Protein AF-A0A9W6R4F5-F1 (afdb_monomer_lite)

Organism: NCBI:txid342230

Structure (mmCIF, N/CA/C/O backbone):
data_AF-A0A9W6R4F5-F1
#
_entry.id   AF-A0A9W6R4F5-F1
#
loop_
_atom_site.group_PDB
_atom_site.id
_atom_site.type_symbol
_atom_site.label_atom_id
_atom_site.label_alt_id
_atom_site.label_comp_id
_atom_site.label_asym_id
_atom_site.label_entity_id
_atom_site.label_seq_id
_atom_site.pdbx_PDB_ins_code
_atom_site.Cartn_x
_atom_site.Cartn_y
_atom_site.Cartn_z
_atom_site.occupancy
_atom_site.B_iso_or_equiv
_atom_site.auth_seq_id
_atom_site.auth_comp_id
_atom_site.auth_asym_id
_atom_site.auth_atom_id
_atom_site.pdbx_PDB_model_num
ATOM 1 N N . MET A 1 1 ? -32.166 -1.781 16.958 1.00 41.22 1 MET A N 1
ATOM 2 C CA . MET A 1 1 ? -30.778 -2.129 16.590 1.00 41.22 1 MET A CA 1
ATOM 3 C C . MET A 1 1 ? -29.897 -0.962 16.990 1.00 41.22 1 MET A C 1
ATOM 5 O O . MET A 1 1 ? -29.863 0.036 16.289 1.00 41.22 1 MET A O 1
ATOM 9 N N . SER A 1 2 ? -29.310 -1.033 18.185 1.00 40.25 2 SER A N 1
ATOM 10 C CA . SER A 1 2 ? -28.371 -0.018 18.662 1.00 40.25 2 SER A CA 1
ATOM 11 C C . SER A 1 2 ? -27.072 -0.227 17.896 1.00 40.25 2 SER A C 1
ATOM 13 O O . SER A 1 2 ? -26.445 -1.275 18.056 1.00 40.25 2 SER A O 1
ATOM 15 N N . ALA A 1 3 ? -26.724 0.701 17.003 1.00 48.97 3 ALA A N 1
ATOM 16 C CA . ALA A 1 3 ? -25.393 0.746 16.426 1.00 48.97 3 ALA A CA 1
ATOM 17 C C . ALA A 1 3 ? -24.437 0.892 17.609 1.00 48.97 3 ALA A C 1
ATOM 19 O O . ALA A 1 3 ? -24.408 1.936 18.262 1.00 48.97 3 ALA A O 1
ATOM 20 N N . ARG A 1 4 ? -23.718 -0.184 17.947 1.00 49.72 4 ARG A N 1
ATOM 21 C CA . ARG A 1 4 ? -22.517 -0.057 18.763 1.00 49.72 4 ARG A CA 1
ATOM 22 C C . ARG A 1 4 ? -21.705 1.024 18.066 1.00 49.72 4 ARG A C 1
ATOM 24 O O . ARG A 1 4 ? -21.297 0.846 16.923 1.00 49.72 4 ARG A O 1
ATOM 31 N N . ASN A 1 5 ? -21.541 2.162 18.731 1.00 49.12 5 ASN A N 1
ATOM 32 C CA . ASN A 1 5 ? -20.385 2.995 18.490 1.00 49.12 5 ASN A CA 1
ATOM 33 C C . ASN A 1 5 ? -19.212 2.077 18.815 1.00 49.12 5 ASN A C 1
ATOM 35 O O . ASN A 1 5 ? -18.861 1.943 19.986 1.00 49.12 5 ASN A O 1
ATOM 39 N N . ASP A 1 6 ? -18.706 1.366 17.803 1.00 54.19 6 ASP A N 1
ATOM 40 C CA . ASP A 1 6 ? -17.375 0.783 17.824 1.00 54.19 6 ASP A CA 1
ATOM 41 C C . ASP A 1 6 ? -16.487 1.934 18.266 1.00 54.19 6 ASP A C 1
ATOM 43 O O . ASP A 1 6 ? -16.282 2.895 17.521 1.00 54.19 6 ASP A O 1
ATOM 47 N N . THR A 1 7 ? -16.112 1.931 19.541 1.00 54.38 7 THR A N 1
ATOM 48 C CA . THR A 1 7 ? -15.352 3.011 20.148 1.00 54.38 7 THR A CA 1
ATOM 49 C C . THR A 1 7 ? -14.141 3.225 19.272 1.00 54.38 7 THR A C 1
ATOM 51 O O . THR A 1 7 ? -13.321 2.320 19.120 1.00 54.38 7 THR A O 1
ATOM 54 N N . ALA A 1 8 ? -14.099 4.389 18.622 1.00 61.38 8 ALA A N 1
ATOM 55 C CA . ALA A 1 8 ? -13.098 4.722 17.636 1.00 61.38 8 ALA A CA 1
ATOM 56 C C . ALA A 1 8 ? -11.722 4.525 18.263 1.00 61.38 8 ALA A C 1
ATOM 58 O O . ALA A 1 8 ? -11.296 5.345 19.072 1.00 61.38 8 ALA A O 1
ATOM 59 N N . SER A 1 9 ? -11.053 3.416 17.936 1.00 81.19 9 SER A N 1
ATOM 60 C CA . SER A 1 9 ? -9.689 3.179 18.386 1.00 81.19 9 SER A CA 1
ATOM 61 C C . SER A 1 9 ? -8.843 4.295 17.777 1.00 81.19 9 SER A C 1
ATOM 63 O O . SER A 1 9 ? -8.655 4.308 16.556 1.00 81.19 9 SER A O 1
ATOM 65 N N . PRO A 1 10 ? -8.335 5.253 18.580 1.00 87.50 10 PRO A N 1
ATOM 66 C CA . PRO A 1 10 ? -7.604 6.397 18.039 1.00 87.50 10 PRO A CA 1
ATOM 67 C C . PRO A 1 10 ? -6.335 5.930 17.327 1.00 87.50 10 PRO A C 1
ATOM 69 O O . PRO A 1 10 ? -5.865 6.563 16.386 1.00 87.50 10 PRO A O 1
ATOM 72 N N . LEU A 1 11 ? -5.792 4.796 17.779 1.00 91.31 11 LEU A N 1
ATOM 73 C CA . LEU A 1 11 ? -4.684 4.113 17.141 1.00 91.31 11 LEU A CA 1
ATOM 74 C C . LEU A 1 11 ? -5.080 3.578 15.762 1.00 91.31 11 LEU A C 1
ATOM 76 O O . LEU A 1 11 ? -4.372 3.856 14.803 1.00 91.31 11 LEU A O 1
ATOM 80 N N . LEU A 1 12 ? -6.201 2.857 15.646 1.00 93.00 12 LEU A N 1
ATOM 81 C CA . LEU A 1 12 ? -6.644 2.306 14.363 1.00 93.00 12 LEU A CA 1
ATOM 82 C C . LEU A 1 12 ? -6.927 3.414 13.344 1.00 93.00 12 LEU A C 1
ATOM 84 O O . LEU A 1 12 ? -6.461 3.324 12.215 1.00 93.00 12 LEU A O 1
ATOM 88 N N . ALA A 1 13 ? -7.591 4.497 13.758 1.00 93.12 13 ALA A N 1
ATOM 89 C CA . ALA A 1 13 ? -7.832 5.649 12.890 1.00 93.12 13 ALA A CA 1
ATOM 90 C C . ALA A 1 13 ? -6.523 6.270 12.366 1.00 93.12 13 ALA A C 1
ATOM 92 O O . ALA A 1 13 ? -6.408 6.571 11.180 1.00 93.12 13 ALA A O 1
ATOM 93 N N . ARG A 1 14 ? -5.507 6.421 13.229 1.00 95.69 14 ARG A N 1
ATOM 94 C CA . ARG A 1 14 ? -4.186 6.940 12.829 1.00 95.69 14 ARG A CA 1
ATOM 95 C C . ARG A 1 14 ? -3.441 5.995 11.893 1.00 95.69 14 ARG A C 1
ATOM 97 O O . ARG A 1 14 ? -2.796 6.475 10.969 1.00 95.69 14 ARG A O 1
ATOM 104 N N . VAL A 1 15 ? -3.518 4.685 12.134 1.00 96.75 15 VAL A N 1
ATOM 105 C CA . VAL A 1 15 ? -2.893 3.680 11.263 1.00 96.75 15 VAL A CA 1
ATOM 106 C C . VAL A 1 15 ? -3.530 3.723 9.875 1.00 96.75 15 VAL A C 1
ATOM 108 O O . VAL A 1 15 ? -2.800 3.877 8.906 1.00 96.75 15 VAL A O 1
ATOM 111 N N . LEU A 1 16 ? -4.864 3.703 9.786 1.00 96.44 16 LEU A N 1
ATOM 112 C CA . LEU A 1 16 ? -5.585 3.786 8.509 1.00 96.44 16 LEU A CA 1
ATOM 113 C C . LEU A 1 16 ? -5.296 5.097 7.764 1.00 96.44 16 LEU A C 1
ATOM 115 O O . LEU A 1 16 ? -5.111 5.093 6.553 1.00 96.44 16 LEU A O 1
ATOM 119 N N . ALA A 1 17 ? -5.217 6.228 8.473 1.00 97.19 17 ALA A N 1
ATOM 120 C CA . ALA A 1 17 ? -4.864 7.508 7.859 1.00 97.19 17 ALA A CA 1
ATOM 121 C C . ALA A 1 17 ? -3.417 7.534 7.338 1.00 97.19 17 ALA A C 1
ATOM 123 O O . ALA A 1 17 ? -3.152 8.108 6.284 1.00 97.19 17 ALA A O 1
ATOM 124 N N . ALA A 1 18 ? -2.478 6.930 8.068 1.00 97.94 18 ALA A N 1
ATOM 125 C CA . ALA A 1 18 ? -1.092 6.824 7.629 1.00 97.94 18 ALA A CA 1
ATOM 126 C C . ALA A 1 18 ? -0.950 5.885 6.421 1.00 97.94 18 ALA A C 1
ATOM 128 O O . ALA A 1 18 ? -0.209 6.212 5.494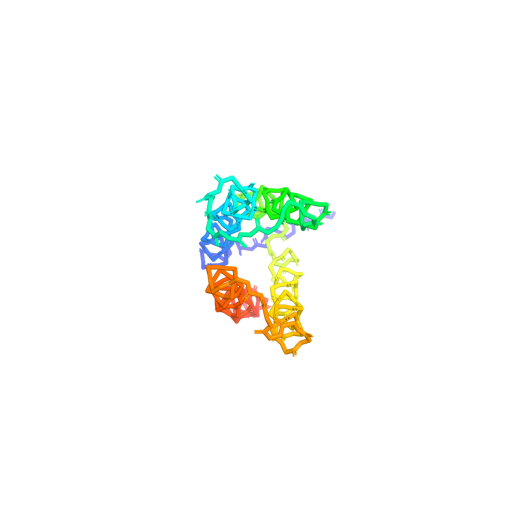 1.00 97.94 18 ALA A O 1
ATOM 129 N N . ASP A 1 19 ? -1.694 4.778 6.401 1.00 98.06 19 ASP A N 1
ATOM 130 C CA . ASP A 1 19 ? -1.708 3.850 5.268 1.00 98.06 19 ASP A CA 1
ATOM 131 C C . ASP A 1 19 ? -2.336 4.498 4.027 1.00 98.06 19 ASP A C 1
ATOM 133 O O . ASP A 1 19 ? -1.778 4.440 2.939 1.00 98.06 19 ASP A O 1
ATOM 137 N N . ALA A 1 20 ? -3.400 5.290 4.203 1.00 98.19 20 ALA A N 1
ATOM 138 C CA . ALA A 1 20 ? -3.972 6.085 3.118 1.00 98.19 20 ALA A CA 1
ATOM 139 C C . ALA A 1 20 ? -2.935 7.001 2.441 1.00 98.19 20 ALA A C 1
ATOM 141 O O . ALA A 1 20 ? -2.914 7.135 1.218 1.00 98.19 20 ALA A O 1
ATOM 142 N N . VAL A 1 21 ? -2.059 7.640 3.223 1.00 98.38 21 VAL A N 1
ATOM 143 C CA . VAL A 1 21 ? -0.977 8.473 2.673 1.00 98.38 21 VAL A CA 1
ATOM 144 C C . VAL A 1 21 ? 0.045 7.614 1.935 1.00 98.38 21 VAL A C 1
ATOM 146 O O . VAL A 1 21 ? 0.500 7.997 0.856 1.00 98.38 21 VAL A O 1
ATOM 149 N N . TRP A 1 22 ? 0.401 6.462 2.497 1.00 98.12 22 TRP A N 1
ATOM 150 C CA . TRP A 1 22 ? 1.329 5.529 1.874 1.00 98.12 22 TRP A CA 1
ATOM 151 C C . TRP A 1 22 ? 0.816 5.019 0.524 1.00 98.12 22 TRP A C 1
ATOM 153 O O . TRP A 1 22 ? 1.527 5.137 -0.475 1.00 98.12 22 TRP A O 1
ATOM 163 N N . ASP A 1 23 ? -0.432 4.559 0.463 1.00 97.94 23 ASP A N 1
ATOM 164 C CA . ASP A 1 23 ? -1.075 4.110 -0.772 1.00 97.94 23 ASP A CA 1
ATOM 165 C C . ASP A 1 23 ? -1.240 5.239 -1.787 1.00 97.94 23 ASP A C 1
ATOM 167 O O . ASP A 1 23 ? -1.076 5.024 -2.989 1.00 97.94 23 ASP A O 1
ATOM 171 N N . ALA A 1 24 ? -1.505 6.466 -1.332 1.00 98.31 24 ALA A N 1
ATOM 172 C CA . ALA A 1 24 ? -1.561 7.615 -2.224 1.00 98.31 24 ALA A CA 1
ATOM 173 C C . ALA A 1 24 ? -0.195 7.878 -2.879 1.00 98.31 24 ALA A C 1
ATOM 175 O O . ALA A 1 24 ? -0.106 8.044 -4.099 1.00 98.31 24 ALA A O 1
ATOM 176 N N . LEU A 1 25 ? 0.880 7.873 -2.085 1.00 97.94 25 LEU A N 1
ATOM 177 C CA . LEU A 1 25 ? 2.246 8.052 -2.581 1.00 97.94 25 LEU A CA 1
ATOM 178 C C . LEU A 1 25 ? 2.664 6.904 -3.503 1.00 97.94 25 LEU A C 1
ATOM 180 O O . LEU A 1 25 ? 3.215 7.152 -4.577 1.00 97.94 25 LEU A O 1
ATOM 184 N N . GLY A 1 26 ? 2.367 5.664 -3.116 1.00 96.00 26 GLY A N 1
ATOM 185 C CA . GLY A 1 26 ? 2.640 4.477 -3.917 1.00 96.00 26 GLY A CA 1
ATOM 186 C C . GLY A 1 26 ? 1.877 4.480 -5.238 1.00 96.00 26 GLY A C 1
ATOM 187 O O . GLY A 1 26 ? 2.460 4.218 -6.291 1.00 96.00 26 GLY A O 1
ATOM 188 N N . GLY A 1 27 ? 0.602 4.868 -5.205 1.00 96.19 27 GLY A N 1
ATOM 189 C CA . GLY A 1 27 ? -0.246 5.010 -6.381 1.00 96.19 27 GLY A CA 1
ATOM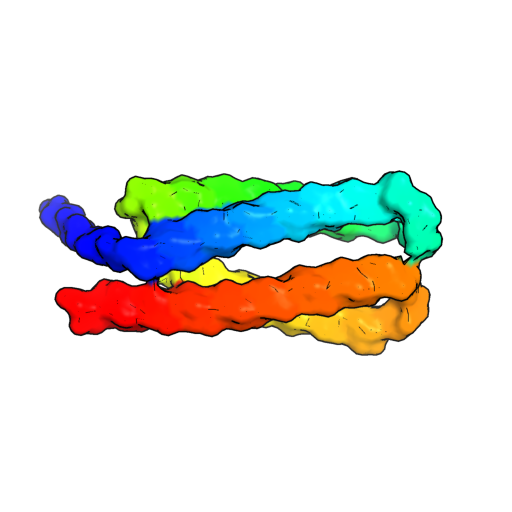 190 C C . GLY A 1 27 ? 0.282 6.054 -7.360 1.00 96.19 27 GLY A C 1
ATOM 191 O O . GLY A 1 27 ? 0.440 5.760 -8.547 1.00 96.19 27 GLY A O 1
ATOM 192 N N . VAL A 1 28 ? 0.639 7.245 -6.867 1.00 96.25 28 VAL A N 1
ATOM 193 C CA . VAL A 1 28 ? 1.276 8.289 -7.689 1.00 96.25 28 VAL A CA 1
ATOM 194 C C . VAL A 1 28 ? 2.599 7.794 -8.267 1.00 96.25 28 VAL A C 1
ATOM 196 O O . VAL A 1 28 ? 2.837 7.971 -9.461 1.00 96.25 28 VAL A O 1
ATOM 199 N N . ALA A 1 29 ? 3.442 7.149 -7.458 1.00 93.62 29 ALA A N 1
ATOM 200 C CA . ALA A 1 29 ? 4.724 6.626 -7.913 1.00 93.62 29 ALA A CA 1
ATOM 201 C C . ALA A 1 29 ? 4.547 5.587 -9.028 1.00 93.62 29 ALA A C 1
ATOM 203 O O . ALA A 1 29 ? 5.225 5.684 -10.045 1.00 93.62 29 ALA A O 1
ATOM 204 N N . LEU A 1 30 ? 3.605 4.649 -8.892 1.00 92.75 30 LEU A N 1
ATOM 205 C CA . LEU A 1 30 ? 3.304 3.638 -9.911 1.00 92.75 30 LEU A CA 1
ATOM 206 C C . LEU A 1 30 ? 2.780 4.253 -11.213 1.00 92.75 30 LEU A C 1
ATOM 208 O O . LEU A 1 30 ? 3.231 3.869 -12.291 1.00 92.75 30 LEU A O 1
ATOM 212 N N . VAL A 1 31 ? 1.876 5.233 -11.128 1.00 92.19 31 VAL A N 1
ATOM 213 C CA . VAL A 1 31 ? 1.358 5.942 -12.311 1.00 92.19 31 VAL A CA 1
ATOM 214 C C . VAL A 1 31 ? 2.460 6.756 -12.992 1.00 92.19 31 VAL A C 1
ATOM 216 O O . VAL A 1 31 ? 2.531 6.784 -14.219 1.00 92.19 31 VAL A O 1
ATOM 219 N N . ALA A 1 32 ? 3.336 7.399 -12.218 1.00 89.12 32 ALA A N 1
ATOM 220 C CA . ALA A 1 32 ? 4.421 8.229 -12.733 1.00 89.12 32 ALA A CA 1
ATOM 221 C C . ALA A 1 32 ? 5.626 7.414 -13.234 1.00 89.12 32 ALA A C 1
ATOM 223 O O . ALA A 1 32 ? 6.363 7.891 -14.100 1.00 89.12 32 ALA A O 1
ATOM 224 N N . MET A 1 33 ? 5.830 6.194 -12.724 1.00 86.19 33 MET A N 1
ATOM 225 C CA . MET A 1 33 ? 7.018 5.367 -12.971 1.00 86.19 33 MET A CA 1
ATOM 226 C C . MET A 1 33 ? 7.378 5.227 -14.456 1.00 86.19 33 MET A C 1
ATOM 228 O O . MET A 1 33 ? 8.551 5.378 -14.809 1.00 86.19 33 MET A O 1
ATOM 232 N N . PRO A 1 34 ? 6.417 4.997 -15.365 1.00 78.38 34 PRO A N 1
ATOM 233 C CA . PRO A 1 34 ? 6.741 4.881 -16.778 1.00 78.38 34 PRO A CA 1
ATOM 234 C C . PRO A 1 34 ? 7.178 6.187 -17.452 1.00 78.38 34 PRO A C 1
ATOM 236 O O . PRO A 1 34 ? 7.815 6.152 -18.501 1.00 78.38 34 PRO A O 1
ATOM 239 N N . PHE A 1 35 ? 6.818 7.336 -16.879 1.00 80.75 35 PHE A N 1
ATOM 240 C CA . PHE A 1 35 ? 7.181 8.660 -17.387 1.00 80.75 35 PHE A CA 1
ATOM 241 C C . PHE A 1 35 ? 8.527 9.142 -16.834 1.00 80.75 35 PHE A C 1
ATOM 243 O O . PHE A 1 35 ? 9.088 10.109 -17.339 1.00 80.75 35 PHE A O 1
ATOM 250 N N . ALA A 1 36 ? 9.072 8.461 -15.822 1.00 75.62 36 ALA A N 1
ATOM 251 C CA . ALA A 1 36 ? 10.289 8.870 -15.127 1.00 75.62 36 ALA A CA 1
ATOM 252 C C . ALA A 1 36 ? 11.582 8.685 -15.948 1.00 75.62 36 ALA A C 1
ATOM 254 O O . ALA A 1 36 ? 12.664 8.992 -15.456 1.00 75.62 36 ALA A O 1
ATOM 255 N N . GLY A 1 37 ? 11.510 8.139 -17.171 1.00 68.38 37 GLY A N 1
ATOM 256 C CA . GLY A 1 37 ? 12.686 7.918 -18.027 1.00 68.38 37 GLY A CA 1
ATOM 257 C C . GLY A 1 37 ? 13.707 6.919 -17.459 1.00 68.38 37 GLY A C 1
ATOM 258 O O . GLY A 1 37 ? 14.815 6.807 -17.972 1.00 68.38 37 GLY A O 1
ATOM 259 N N . ALA A 1 38 ? 13.345 6.166 -16.418 1.00 69.50 38 ALA A N 1
ATOM 260 C CA . ALA A 1 38 ? 14.246 5.320 -15.634 1.00 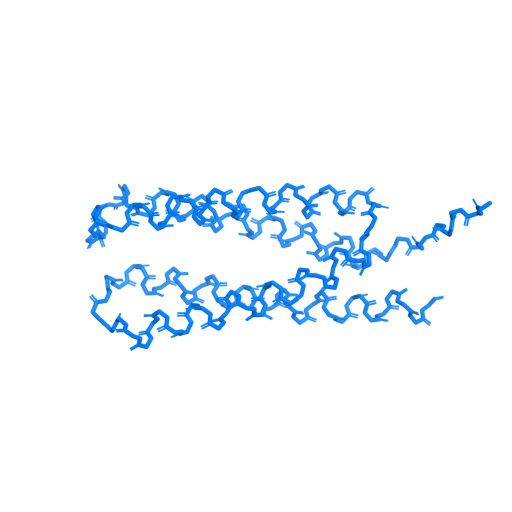69.50 38 ALA A CA 1
ATOM 261 C C . ALA A 1 38 ? 14.488 3.922 -16.247 1.00 69.50 38 ALA A C 1
ATOM 263 O O . ALA A 1 38 ? 14.619 2.932 -15.526 1.00 69.50 38 ALA A O 1
ATOM 264 N N . GLY A 1 39 ? 14.481 3.813 -17.579 1.00 72.81 39 GLY A N 1
ATOM 265 C CA . GLY A 1 39 ? 14.637 2.533 -18.283 1.00 72.81 39 GLY A CA 1
ATOM 266 C C . GLY A 1 39 ? 13.448 1.571 -18.133 1.00 72.81 39 GLY A C 1
ATOM 267 O O . GLY A 1 39 ? 13.572 0.387 -18.437 1.00 72.81 39 GLY A O 1
ATOM 268 N N . VAL A 1 40 ? 12.294 2.057 -17.664 1.00 77.12 40 VAL A N 1
ATOM 269 C CA . VAL A 1 40 ? 11.062 1.263 -17.557 1.00 77.12 40 VAL A CA 1
ATOM 270 C C . VAL A 1 40 ? 10.368 1.214 -18.914 1.00 77.12 40 VAL A C 1
ATOM 272 O O . VAL A 1 40 ? 10.042 2.246 -19.495 1.00 77.12 40 VAL A O 1
ATOM 275 N N . SER A 1 41 ? 10.133 0.003 -19.423 1.00 80.12 41 SER A N 1
ATOM 276 C CA . SER A 1 41 ? 9.432 -0.191 -20.694 1.00 80.12 41 SER A CA 1
ATOM 277 C C . SER A 1 41 ? 7.963 0.224 -20.593 1.00 80.12 41 SER A C 1
ATOM 279 O O . SER A 1 41 ? 7.253 -0.175 -19.666 1.00 80.12 41 SER A O 1
ATOM 281 N N . VAL A 1 42 ? 7.484 0.945 -21.610 1.00 80.31 42 VAL A N 1
ATOM 282 C CA . VAL A 1 42 ? 6.065 1.304 -21.778 1.00 80.31 42 VAL A CA 1
ATOM 283 C C . VAL A 1 42 ? 5.149 0.082 -21.873 1.00 80.31 42 VAL A C 1
ATOM 285 O O . VAL A 1 42 ? 3.963 0.192 -21.586 1.00 80.31 42 VAL A O 1
ATOM 288 N N . ALA A 1 43 ? 5.684 -1.103 -22.189 1.00 83.06 43 ALA A N 1
ATOM 289 C CA . ALA A 1 43 ? 4.922 -2.353 -22.198 1.00 83.06 43 ALA A CA 1
ATOM 290 C C . ALA A 1 43 ? 4.306 -2.701 -20.828 1.00 83.06 43 ALA A C 1
ATOM 292 O O . ALA A 1 43 ? 3.341 -3.456 -20.768 1.00 83.06 43 ALA A O 1
ATOM 293 N N . TRP A 1 44 ? 4.828 -2.133 -19.736 1.00 81.06 44 TRP A N 1
ATOM 294 C CA . TRP A 1 44 ? 4.302 -2.340 -18.387 1.00 81.06 44 TRP A CA 1
ATOM 295 C C . TRP A 1 44 ? 3.226 -1.323 -17.964 1.00 81.06 44 TRP A C 1
ATOM 297 O O . TRP A 1 44 ? 2.661 -1.458 -16.878 1.00 81.06 44 TRP A O 1
ATOM 307 N N . TRP A 1 45 ? 2.884 -0.333 -18.804 1.00 84.94 45 TRP A N 1
ATOM 308 C CA . TRP A 1 45 ? 1.778 0.611 -18.547 1.00 84.94 45 TRP A CA 1
ATOM 309 C C . TRP A 1 45 ? 0.459 -0.058 -18.168 1.00 84.94 45 TRP A C 1
ATOM 311 O O . TRP A 1 45 ? -0.139 0.364 -17.175 1.00 84.94 45 TRP A O 1
ATOM 321 N N . PRO A 1 46 ? 0.001 -1.091 -18.906 1.00 88.00 46 PRO A N 1
ATOM 322 C CA . PRO A 1 46 ? -1.265 -1.752 -18.608 1.00 88.00 46 PRO A CA 1
ATOM 323 C C . PRO A 1 46 ? -1.282 -2.445 -17.242 1.00 88.00 46 PRO A C 1
ATOM 325 O O . PRO A 1 46 ? -2.345 -2.848 -16.789 1.00 88.00 46 PRO A O 1
ATOM 328 N N . VAL A 1 47 ? -0.125 -2.582 -16.587 1.00 86.50 47 VAL A N 1
ATOM 329 C CA . VAL A 1 47 ? -0.006 -3.106 -15.226 1.00 86.50 47 VAL A CA 1
ATOM 330 C C . VAL A 1 47 ? 0.117 -1.961 -14.221 1.00 86.50 47 VAL A C 1
ATOM 332 O O . VAL A 1 47 ? -0.684 -1.874 -13.295 1.00 86.50 47 VAL A O 1
ATOM 335 N N . PHE A 1 48 ? 1.078 -1.049 -14.396 1.00 87.38 48 PHE A N 1
ATOM 336 C CA . PHE A 1 48 ? 1.357 -0.029 -13.377 1.00 87.38 48 PHE A CA 1
ATOM 337 C C . PHE A 1 48 ? 0.263 1.020 -13.236 1.00 87.38 48 PHE A C 1
ATOM 339 O O . PHE A 1 48 ? -0.035 1.423 -12.115 1.00 87.38 48 PHE A O 1
ATOM 346 N N . VAL A 1 49 ? -0.361 1.442 -14.339 1.00 90.31 49 VAL A N 1
ATOM 347 C CA . VAL A 1 49 ? -1.393 2.483 -14.276 1.00 90.31 49 VAL A CA 1
ATOM 348 C C . VAL A 1 49 ? -2.644 1.975 -13.547 1.00 90.31 49 VAL A C 1
ATOM 350 O O . VAL A 1 49 ? -3.073 2.649 -12.611 1.00 90.31 49 VAL A O 1
ATOM 353 N N . PRO A 1 50 ? -3.210 0.790 -13.866 1.00 93.44 50 PRO A N 1
ATOM 354 C CA . PRO A 1 50 ? -4.353 0.270 -13.117 1.00 93.44 50 PRO A CA 1
ATOM 355 C C . PRO A 1 50 ? -4.037 -0.042 -11.655 1.00 93.44 50 PRO A C 1
ATOM 357 O O . PRO A 1 50 ? -4.856 0.266 -10.793 1.00 93.44 50 PRO A O 1
ATOM 360 N N . VAL A 1 51 ? -2.860 -0.606 -11.354 1.00 93.69 51 VAL A N 1
ATOM 361 C CA . VAL A 1 51 ? -2.465 -0.886 -9.962 1.00 93.69 51 VAL A CA 1
ATOM 362 C C . VAL A 1 51 ? -2.290 0.417 -9.185 1.00 93.69 51 VAL A C 1
ATOM 364 O O . VAL A 1 51 ? -2.817 0.545 -8.085 1.00 93.69 51 VAL A O 1
ATOM 367 N N . GLY A 1 52 ? -1.633 1.419 -9.771 1.00 95.00 52 GLY A N 1
ATOM 368 C CA . GLY A 1 52 ? -1.484 2.725 -9.140 1.00 95.00 52 GLY A CA 1
ATOM 369 C C . GLY A 1 52 ? -2.828 3.421 -8.910 1.00 95.00 52 GLY A C 1
ATOM 370 O O . GLY A 1 52 ? -3.071 3.944 -7.826 1.00 95.00 52 GLY A O 1
ATOM 371 N N . ALA A 1 53 ? -3.749 3.356 -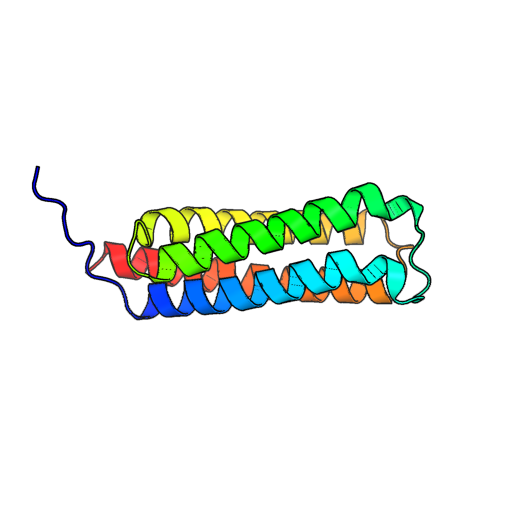9.876 1.00 96.12 53 ALA A N 1
ATOM 372 C CA . ALA A 1 53 ? -5.111 3.859 -9.706 1.00 96.12 53 ALA A CA 1
ATOM 373 C C . ALA A 1 53 ? -5.877 3.106 -8.604 1.00 96.12 53 ALA A C 1
ATOM 375 O O . ALA A 1 53 ? -6.597 3.731 -7.826 1.00 96.12 53 ALA A O 1
ATOM 376 N N . ALA A 1 54 ? -5.696 1.787 -8.499 1.00 96.38 54 ALA A N 1
ATOM 377 C CA . ALA A 1 54 ? -6.280 0.991 -7.426 1.00 96.38 54 ALA A CA 1
ATOM 378 C C . ALA A 1 54 ? -5.746 1.421 -6.051 1.00 96.38 54 ALA A C 1
ATOM 380 O O . ALA A 1 54 ? -6.554 1.605 -5.145 1.00 96.38 54 ALA A O 1
ATOM 381 N N . CYS A 1 55 ? -4.440 1.681 -5.912 1.00 96.88 55 CYS A N 1
ATOM 382 C CA . CYS A 1 55 ? -3.862 2.249 -4.687 1.00 96.88 55 CYS A CA 1
ATOM 383 C C . CYS A 1 55 ? -4.485 3.612 -4.341 1.00 96.88 55 CYS A C 1
ATOM 385 O O . CYS A 1 55 ? -4.849 3.843 -3.195 1.00 96.88 55 CYS A O 1
ATOM 387 N N . LEU A 1 56 ? -4.701 4.499 -5.321 1.00 97.69 56 LEU A N 1
ATOM 388 C CA . LEU A 1 56 ? -5.350 5.799 -5.078 1.00 97.69 56 LEU A CA 1
ATOM 389 C C . LEU A 1 56 ? -6.804 5.658 -4.601 1.00 97.69 56 LEU A C 1
ATOM 391 O O . LEU A 1 56 ? -7.235 6.368 -3.691 1.00 97.69 56 LEU A O 1
ATOM 395 N N . VAL A 1 57 ? -7.569 4.743 -5.203 1.00 97.81 57 VAL A N 1
ATOM 396 C CA . VAL A 1 57 ? -8.938 4.441 -4.755 1.00 97.81 57 VAL A CA 1
ATOM 397 C C . VAL A 1 57 ? -8.912 3.863 -3.344 1.00 97.81 57 VAL A C 1
ATOM 399 O O . VAL A 1 57 ? -9.710 4.265 -2.496 1.00 97.81 57 VAL A O 1
ATOM 402 N N . PHE A 1 58 ? -7.976 2.954 -3.081 1.00 96.62 58 PHE A N 1
ATOM 403 C CA . PHE A 1 58 ? -7.822 2.310 -1.788 1.00 96.62 58 PHE A CA 1
ATOM 404 C C . PHE A 1 58 ? -7.455 3.313 -0.691 1.00 96.62 58 PHE A C 1
ATOM 406 O O . PHE A 1 58 ? -8.143 3.365 0.326 1.00 96.62 58 PHE A O 1
ATOM 413 N N . ALA A 1 59 ? -6.520 4.227 -0.955 1.00 97.56 59 ALA A N 1
ATOM 414 C CA . ALA A 1 59 ? -6.216 5.359 -0.084 1.00 97.56 59 ALA A CA 1
ATOM 415 C C . ALA A 1 59 ? -7.468 6.175 0.286 1.00 97.56 59 ALA A C 1
ATOM 417 O O . ALA A 1 59 ? -7.659 6.544 1.446 1.00 97.56 59 ALA A O 1
ATOM 418 N N . GLY A 1 60 ? -8.364 6.416 -0.677 1.00 96.94 60 GLY A N 1
ATOM 419 C CA . GLY A 1 60 ? -9.649 7.075 -0.426 1.00 96.94 60 GLY A CA 1
ATOM 420 C C . GLY A 1 60 ? -10.550 6.295 0.539 1.00 96.94 60 GLY A C 1
ATOM 421 O O . GLY A 1 60 ? -11.147 6.886 1.441 1.00 96.94 60 GLY A O 1
ATOM 422 N N . VAL A 1 61 ? -10.615 4.968 0.391 1.00 96.25 61 VAL A N 1
ATOM 423 C CA . VAL A 1 61 ? -11.361 4.081 1.302 1.00 96.25 61 VAL A CA 1
ATOM 424 C C . VAL A 1 61 ? -10.771 4.122 2.712 1.00 96.25 61 VAL A C 1
ATOM 426 O O . VAL A 1 61 ? -11.525 4.261 3.678 1.00 96.25 61 VAL A O 1
ATOM 429 N N . LEU A 1 62 ? -9.445 4.063 2.845 1.00 96.56 62 LEU A N 1
ATOM 430 C CA . LEU A 1 62 ? -8.753 4.110 4.137 1.00 96.56 62 LEU A CA 1
ATOM 431 C C . LEU A 1 62 ? -8.943 5.460 4.839 1.00 96.56 62 LEU A C 1
ATOM 433 O O . LEU A 1 62 ? -9.271 5.498 6.026 1.00 96.56 62 LEU A O 1
ATOM 437 N N . ALA A 1 63 ? -8.827 6.567 4.102 1.00 95.75 63 ALA A N 1
ATOM 438 C CA . ALA A 1 63 ? -9.073 7.909 4.627 1.00 95.75 63 ALA A CA 1
ATOM 439 C C . ALA A 1 63 ? -10.529 8.089 5.087 1.00 95.75 63 ALA A C 1
ATOM 441 O O . ALA A 1 63 ? -10.788 8.675 6.141 1.00 95.75 63 ALA A O 1
ATOM 442 N N . TRP A 1 64 ? -11.489 7.550 4.330 1.00 94.31 64 TRP A N 1
ATOM 443 C CA . TRP A 1 64 ? -12.898 7.552 4.723 1.00 94.31 64 TRP A CA 1
ATOM 444 C C . TRP A 1 64 ? -13.143 6.717 5.986 1.00 94.31 64 TRP A C 1
ATOM 446 O O . TRP A 1 64 ? -13.835 7.172 6.901 1.00 94.31 64 TRP A O 1
ATOM 456 N N . ALA A 1 65 ? -12.540 5.528 6.066 1.00 92.94 65 ALA A N 1
ATOM 457 C CA . ALA A 1 65 ? -12.634 4.648 7.226 1.00 92.94 65 ALA A CA 1
ATOM 458 C C . ALA A 1 65 ? -12.053 5.307 8.482 1.00 92.94 65 ALA A C 1
ATOM 460 O O . ALA A 1 65 ? -12.696 5.303 9.532 1.00 92.94 65 ALA A O 1
ATOM 461 N N . ALA A 1 66 ? -10.890 5.955 8.359 1.00 91.69 66 ALA A N 1
ATOM 462 C CA . ALA A 1 66 ? -10.243 6.704 9.435 1.00 91.69 66 ALA A CA 1
ATOM 463 C C . ALA A 1 66 ? -11.135 7.817 10.023 1.00 91.69 66 ALA A C 1
ATOM 465 O O . ALA A 1 66 ? -10.972 8.184 11.187 1.00 91.69 66 ALA A O 1
ATOM 466 N N . GLY A 1 67 ? -12.122 8.304 9.260 1.00 88.31 67 GLY A N 1
ATOM 467 C CA . GLY A 1 67 ? -13.165 9.230 9.713 1.00 88.31 67 GLY A CA 1
ATOM 468 C C . GLY A 1 67 ? -14.219 8.626 10.654 1.00 88.31 67 GLY A C 1
ATOM 469 O O . GLY A 1 67 ? -15.146 9.331 11.052 1.00 88.31 67 GLY A O 1
ATOM 470 N N . GLY A 1 68 ? -14.103 7.345 11.020 1.00 79.31 68 GLY A N 1
ATOM 471 C CA . GLY A 1 68 ? -14.904 6.713 12.073 1.00 79.31 68 GLY A CA 1
ATOM 472 C C . GLY A 1 68 ? -15.938 5.690 11.601 1.00 79.31 68 GLY A C 1
ATOM 473 O O . GLY A 1 68 ? -16.768 5.266 12.401 1.00 79.31 68 GLY A O 1
ATOM 474 N N . ARG A 1 69 ? -15.927 5.282 10.326 1.00 80.06 69 ARG A N 1
ATOM 475 C CA . ARG A 1 69 ? -16.911 4.334 9.768 1.00 80.06 69 ARG A CA 1
ATOM 476 C C . ARG A 1 69 ? -16.256 2.996 9.445 1.00 80.06 69 ARG A C 1
ATOM 478 O O . ARG A 1 69 ? -15.250 2.965 8.748 1.00 80.06 69 ARG A O 1
ATOM 485 N N . ASN A 1 70 ? -16.837 1.899 9.938 1.00 86.81 70 ASN A N 1
ATOM 486 C CA . ASN A 1 70 ? -16.419 0.516 9.657 1.00 86.81 70 ASN A CA 1
ATOM 487 C C . ASN A 1 70 ? -14.915 0.232 9.878 1.00 86.81 70 ASN A C 1
ATOM 489 O O . ASN A 1 70 ? -14.361 -0.679 9.266 1.00 86.81 70 ASN A O 1
ATOM 493 N N . MET A 1 71 ? -14.242 0.987 10.757 1.00 90.19 71 MET A N 1
ATOM 494 C CA . MET A 1 71 ? -12.781 0.934 10.930 1.00 90.19 71 MET A CA 1
ATOM 495 C C . MET A 1 71 ? -12.264 -0.468 11.243 1.00 90.19 71 MET A C 1
ATOM 497 O O . MET A 1 71 ? -11.257 -0.884 10.689 1.00 90.19 71 MET A O 1
ATOM 501 N N . THR A 1 72 ? -12.939 -1.203 12.126 1.00 90.62 72 THR A N 1
ATOM 502 C CA . THR A 1 72 ? -12.502 -2.535 12.574 1.00 90.62 72 THR A CA 1
ATOM 503 C C . THR A 1 72 ? -12.622 -3.594 11.477 1.00 90.62 72 THR A C 1
ATOM 505 O O . THR A 1 72 ? -11.847 -4.552 11.447 1.00 90.62 72 THR A O 1
ATOM 508 N N . GLU A 1 73 ? -13.611 -3.461 10.594 1.00 92.25 73 GLU A N 1
ATOM 509 C CA . GLU A 1 73 ? -13.786 -4.354 9.448 1.00 92.25 73 GLU A CA 1
ATOM 510 C C . GLU A 1 73 ? -12.783 -4.001 8.352 1.00 92.25 73 GLU A C 1
ATOM 512 O O . GLU A 1 73 ? -12.020 -4.865 7.923 1.00 92.25 73 GLU A O 1
ATOM 517 N N . ILE A 1 74 ? -12.713 -2.718 7.986 1.00 93.94 74 ILE A N 1
ATOM 518 C CA . ILE A 1 74 ? -11.779 -2.221 6.974 1.00 93.94 74 ILE A CA 1
ATOM 519 C C . ILE A 1 74 ? -10.338 -2.506 7.398 1.00 93.94 74 ILE A C 1
ATOM 521 O O . ILE A 1 74 ? -9.608 -3.102 6.625 1.00 93.94 74 ILE A O 1
ATOM 525 N N . GLY A 1 75 ? -9.949 -2.232 8.644 1.00 93.50 75 GLY A N 1
ATOM 526 C CA . GLY A 1 75 ? -8.607 -2.541 9.146 1.00 93.50 75 GLY A CA 1
ATOM 527 C C . GLY A 1 75 ? -8.264 -4.034 9.138 1.00 93.50 75 GLY A C 1
ATOM 528 O O . GLY A 1 75 ? -7.111 -4.395 8.922 1.00 93.50 75 GLY A O 1
ATOM 529 N N . ALA A 1 76 ? -9.242 -4.932 9.311 1.00 94.31 76 ALA A N 1
ATOM 530 C CA . ALA A 1 76 ? -8.995 -6.367 9.153 1.00 94.31 76 ALA A CA 1
ATOM 531 C C . ALA A 1 76 ? -8.762 -6.752 7.688 1.00 94.31 76 ALA A C 1
ATOM 533 O O . ALA A 1 76 ? -7.883 -7.566 7.402 1.00 94.31 76 ALA A O 1
ATOM 534 N N . VAL A 1 77 ? -9.559 -6.189 6.777 1.00 96.12 77 VAL A N 1
ATOM 535 C CA . VAL A 1 77 ? -9.447 -6.434 5.335 1.00 96.12 77 VAL A CA 1
ATOM 536 C C . VAL A 1 77 ? -8.139 -5.860 4.798 1.00 96.12 77 VAL A C 1
ATOM 538 O O . VAL A 1 77 ? -7.412 -6.570 4.105 1.00 96.12 77 VAL A O 1
ATOM 541 N N . THR A 1 78 ? -7.802 -4.625 5.163 1.00 95.88 78 THR A N 1
ATOM 542 C CA . THR A 1 78 ? -6.580 -3.952 4.721 1.00 95.88 78 THR A CA 1
ATOM 543 C C . THR A 1 78 ? -5.334 -4.656 5.231 1.00 95.88 78 THR A C 1
ATOM 545 O O . THR A 1 78 ? -4.431 -4.891 4.435 1.00 95.88 78 THR A O 1
ATOM 548 N N . ALA A 1 79 ? -5.335 -5.162 6.471 1.00 96.88 79 ALA A N 1
ATOM 549 C CA . ALA A 1 79 ? -4.208 -5.944 6.976 1.00 96.88 79 ALA A CA 1
ATOM 550 C C . ALA A 1 79 ? -3.889 -7.159 6.082 1.00 96.88 79 ALA A C 1
ATOM 552 O O . ALA A 1 79 ? -2.726 -7.477 5.822 1.00 96.88 79 ALA A O 1
ATOM 553 N N . VAL A 1 80 ? -4.932 -7.839 5.590 1.00 97.56 80 VAL A N 1
ATOM 554 C CA . VAL A 1 80 ? -4.794 -8.968 4.661 1.00 97.56 80 VAL A CA 1
ATOM 555 C C . VAL A 1 80 ? -4.395 -8.485 3.267 1.00 97.56 80 VAL A C 1
ATOM 557 O O . VAL A 1 80 ? -3.499 -9.074 2.666 1.00 97.56 80 VAL A O 1
ATOM 560 N N . ALA A 1 81 ? -5.019 -7.423 2.756 1.00 96.81 81 ALA A N 1
ATOM 561 C CA . ALA A 1 81 ? -4.712 -6.864 1.439 1.00 96.81 81 ALA A CA 1
ATOM 562 C C . ALA A 1 81 ? -3.243 -6.423 1.338 1.00 96.81 81 ALA A C 1
ATOM 564 O O . ALA A 1 81 ? -2.550 -6.806 0.395 1.00 96.81 81 ALA A O 1
ATOM 565 N N . ASN A 1 82 ? -2.747 -5.722 2.357 1.00 98.06 82 ASN A N 1
ATOM 566 C CA . ASN A 1 82 ? -1.352 -5.330 2.491 1.00 98.06 82 ASN A CA 1
ATOM 567 C C . ASN A 1 82 ? -0.425 -6.555 2.500 1.00 98.06 82 ASN A C 1
ATOM 569 O O . ASN A 1 82 ? 0.534 -6.606 1.733 1.00 98.06 82 ASN A O 1
ATOM 573 N N . ALA A 1 83 ? -0.733 -7.596 3.283 1.00 97.75 83 ALA A N 1
ATOM 574 C CA . ALA A 1 83 ? 0.060 -8.829 3.285 1.00 97.75 83 ALA A CA 1
ATOM 575 C C . ALA A 1 83 ? 0.080 -9.528 1.909 1.00 97.75 83 ALA A C 1
ATOM 577 O O . ALA A 1 83 ? 1.124 -10.019 1.476 1.00 97.75 83 ALA A O 1
ATOM 578 N N . VAL A 1 84 ? -1.049 -9.545 1.193 1.00 97.62 84 VAL A N 1
ATOM 579 C CA . VAL A 1 84 ? -1.130 -10.083 -0.174 1.00 97.62 84 VAL A CA 1
ATOM 580 C C . VAL A 1 84 ? -0.283 -9.253 -1.141 1.00 97.62 84 VAL A C 1
ATOM 582 O O . VAL A 1 84 ? 0.442 -9.834 -1.949 1.00 97.62 84 VAL A O 1
ATOM 585 N N . ALA A 1 85 ? -0.304 -7.922 -1.036 1.00 95.44 85 ALA A N 1
ATOM 586 C CA . ALA A 1 85 ? 0.521 -7.041 -1.862 1.00 95.44 85 ALA A CA 1
ATOM 587 C C . ALA A 1 85 ? 2.023 -7.336 -1.695 1.00 95.44 85 ALA A C 1
ATOM 589 O O . ALA A 1 85 ? 2.750 -7.389 -2.689 1.00 95.44 85 ALA A O 1
ATOM 590 N N . VAL A 1 86 ? 2.478 -7.634 -0.470 1.00 97.75 86 VAL A N 1
ATOM 591 C CA . VAL A 1 86 ? 3.859 -8.085 -0.208 1.00 97.75 86 VAL A CA 1
ATOM 592 C C . VAL A 1 86 ? 4.175 -9.368 -0.968 1.00 97.75 86 VAL A C 1
ATOM 594 O O . VAL A 1 86 ? 5.197 -9.444 -1.649 1.00 97.75 86 VAL A O 1
ATOM 597 N N . VAL A 1 87 ? 3.303 -10.377 -0.876 1.00 97.75 87 VAL A N 1
ATOM 598 C CA . VAL A 1 87 ? 3.503 -11.661 -1.567 1.00 97.75 87 VAL A CA 1
ATOM 599 C C . VAL A 1 87 ? 3.590 -11.449 -3.076 1.00 97.75 87 VAL A C 1
ATOM 601 O O . VAL A 1 87 ? 4.501 -11.975 -3.713 1.00 97.75 87 VAL A O 1
ATOM 604 N N . VAL A 1 88 ? 2.696 -10.638 -3.645 1.00 95.19 88 VAL A N 1
ATOM 605 C CA . VAL A 1 88 ? 2.711 -10.303 -5.075 1.00 95.19 88 VAL A CA 1
ATOM 606 C C . VAL A 1 88 ? 4.018 -9.608 -5.460 1.00 95.19 88 VAL A C 1
ATOM 608 O O . VAL A 1 88 ? 4.651 -10.012 -6.435 1.00 95.19 88 VAL A O 1
ATOM 611 N N . ALA A 1 89 ? 4.469 -8.617 -4.689 1.00 94.56 89 ALA A N 1
ATOM 612 C CA . ALA A 1 89 ? 5.722 -7.914 -4.958 1.00 94.56 89 ALA A CA 1
ATOM 613 C C . ALA A 1 89 ? 6.936 -8.858 -4.914 1.00 94.56 89 ALA A C 1
ATOM 615 O O . ALA A 1 89 ? 7.782 -8.810 -5.807 1.00 94.56 89 ALA A O 1
ATOM 616 N N . VAL A 1 90 ? 6.999 -9.763 -3.931 1.00 96.06 90 VAL A N 1
ATOM 617 C CA . VAL A 1 90 ? 8.057 -10.783 -3.837 1.00 96.06 90 VAL A CA 1
ATOM 618 C C . VAL A 1 90 ? 8.029 -11.717 -5.046 1.00 96.06 90 VAL A C 1
ATOM 620 O O . VAL A 1 90 ? 9.074 -11.969 -5.643 1.00 96.06 90 VAL A O 1
ATOM 623 N N . VAL A 1 91 ? 6.848 -12.196 -5.451 1.00 96.31 91 VAL A N 1
ATOM 624 C CA . VAL A 1 91 ? 6.703 -13.047 -6.642 1.00 96.31 91 VAL A CA 1
ATOM 625 C C . VAL A 1 91 ? 7.193 -12.319 -7.894 1.00 96.31 91 VAL A C 1
ATOM 627 O O . VAL A 1 91 ? 7.931 -12.912 -8.676 1.00 96.31 91 VAL A O 1
ATOM 630 N N . LEU A 1 92 ? 6.848 -11.040 -8.071 1.00 92.00 92 LEU A N 1
ATOM 631 C CA . LEU A 1 92 ? 7.314 -10.244 -9.210 1.00 92.00 92 LEU A CA 1
ATOM 632 C C . LEU A 1 92 ? 8.839 -10.073 -9.208 1.00 92.00 92 LEU A C 1
ATOM 634 O O . LEU A 1 92 ? 9.470 -10.243 -10.250 1.00 92.00 92 LEU A O 1
ATOM 638 N N . LEU A 1 93 ? 9.441 -9.790 -8.052 1.00 93.69 93 LEU A N 1
ATOM 639 C CA . LEU A 1 93 ? 10.896 -9.650 -7.926 1.00 93.69 93 LEU A CA 1
ATOM 640 C C . LEU A 1 93 ? 11.634 -10.961 -8.236 1.00 93.69 93 LEU A C 1
ATOM 642 O O . LEU A 1 93 ? 12.678 -10.937 -8.885 1.00 93.69 93 LEU A O 1
ATOM 646 N N . VAL A 1 94 ? 11.088 -12.103 -7.811 1.00 95.62 94 VAL A N 1
ATOM 647 C CA . VAL A 1 94 ? 11.684 -13.427 -8.056 1.00 95.62 94 VAL A CA 1
ATOM 648 C C . VAL A 1 94 ? 11.482 -13.882 -9.502 1.00 95.62 94 VAL A C 1
ATOM 650 O O . VAL A 1 94 ? 12.411 -14.404 -10.116 1.00 95.62 94 VAL A O 1
ATOM 653 N N . ALA A 1 95 ? 10.285 -13.694 -10.060 1.00 94.56 95 ALA A N 1
ATOM 654 C CA . ALA A 1 95 ? 9.950 -14.144 -11.410 1.00 94.56 95 ALA A CA 1
ATOM 655 C C . ALA A 1 95 ? 10.602 -13.284 -12.505 1.00 94.56 95 ALA A C 1
ATOM 657 O O . ALA A 1 95 ? 10.846 -13.775 -13.607 1.00 94.56 95 ALA A O 1
ATOM 658 N N . PHE A 1 96 ? 10.903 -12.016 -12.208 1.00 90.88 96 PHE A N 1
ATOM 659 C CA . PHE A 1 96 ? 11.458 -11.062 -13.167 1.00 90.88 96 PHE A CA 1
ATOM 660 C C . PHE A 1 96 ? 12.744 -10.400 -12.628 1.00 90.88 96 PHE A C 1
ATOM 662 O O . PHE A 1 96 ? 12.773 -9.197 -12.372 1.00 90.88 96 PHE A O 1
ATOM 669 N N . PRO A 1 97 ? 13.865 -11.136 -12.510 1.00 86.62 97 PRO A N 1
ATOM 670 C CA . PRO A 1 97 ? 15.119 -10.578 -11.987 1.00 86.62 97 PRO A CA 1
ATOM 671 C C . PRO A 1 97 ? 15.736 -9.492 -12.892 1.00 86.62 97 PRO A C 1
ATOM 673 O O . PRO A 1 97 ? 16.582 -8.719 -12.453 1.00 86.62 97 PRO A O 1
ATOM 676 N N . GLY A 1 98 ? 15.310 -9.418 -14.160 1.00 86.12 98 GLY A N 1
ATOM 677 C CA . GLY A 1 98 ? 15.762 -8.430 -15.146 1.00 86.12 98 GLY A CA 1
ATOM 678 C C . GLY A 1 98 ? 14.968 -7.119 -15.169 1.00 86.12 98 GLY A C 1
ATOM 679 O O . GLY A 1 98 ? 15.136 -6.339 -16.105 1.00 86.12 98 GLY A O 1
ATOM 680 N N . LEU A 1 99 ? 14.072 -6.871 -14.204 1.00 85.00 99 LEU A N 1
ATOM 681 C CA . LEU A 1 99 ? 13.366 -5.586 -14.114 1.00 85.00 99 LEU A CA 1
ATOM 682 C C . LEU A 1 99 ? 14.358 -4.426 -13.952 1.00 85.00 99 LEU A C 1
ATOM 684 O O . LEU A 1 99 ? 15.398 -4.575 -13.314 1.00 85.00 99 LEU A O 1
ATOM 688 N N . ALA A 1 100 ? 14.014 -3.248 -14.479 1.00 86.25 100 ALA A N 1
ATOM 68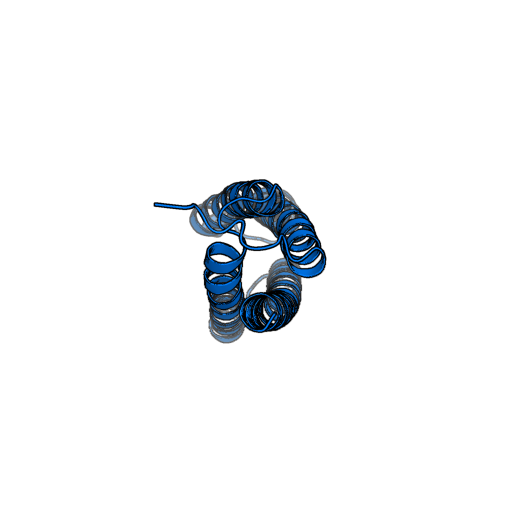9 C CA . ALA A 1 100 ? 14.811 -2.040 -14.276 1.00 86.25 100 ALA A CA 1
ATOM 690 C C . ALA A 1 100 ? 15.025 -1.779 -12.774 1.00 86.25 100 ALA A C 1
ATOM 692 O O . ALA A 1 100 ? 14.084 -1.887 -11.988 1.00 86.25 100 ALA A O 1
ATOM 693 N N . ALA A 1 101 ? 16.242 -1.396 -12.375 1.00 88.31 101 ALA A N 1
ATOM 694 C CA . ALA A 1 101 ? 16.598 -1.229 -10.962 1.00 88.31 101 ALA A CA 1
ATOM 695 C C . ALA A 1 101 ? 15.628 -0.297 -10.217 1.00 88.31 101 ALA A C 1
ATOM 697 O O . ALA A 1 101 ? 15.193 -0.609 -9.115 1.00 88.31 101 ALA A O 1
ATOM 698 N N . ALA A 1 102 ? 15.215 0.808 -10.846 1.00 87.75 102 ALA A N 1
ATOM 699 C CA . ALA A 1 102 ? 14.261 1.745 -10.257 1.00 87.75 102 ALA A CA 1
ATOM 700 C C . ALA A 1 102 ? 12.899 1.096 -9.943 1.00 87.75 102 ALA A C 1
ATOM 702 O O . ALA A 1 102 ? 12.296 1.388 -8.914 1.00 87.75 102 ALA A O 1
ATOM 703 N N . LEU A 1 103 ? 12.445 0.167 -10.788 1.00 88.19 103 LEU A N 1
ATOM 704 C CA . LEU A 1 103 ? 11.229 -0.600 -10.545 1.00 88.19 103 LEU A CA 1
ATOM 705 C C . LEU A 1 103 ? 11.425 -1.637 -9.433 1.00 88.19 103 LEU A C 1
ATOM 707 O O . LEU A 1 103 ? 10.528 -1.817 -8.616 1.00 88.19 103 LEU A O 1
ATOM 711 N N . GLN A 1 104 ? 12.592 -2.285 -9.362 1.00 91.44 104 GLN A N 1
ATOM 712 C CA . GLN A 1 104 ? 12.907 -3.186 -8.249 1.00 91.44 104 GLN A CA 1
ATOM 713 C C . GLN A 1 104 ? 12.883 -2.429 -6.915 1.00 91.44 104 GLN A C 1
ATOM 715 O O . GLN A 1 104 ? 12.227 -2.867 -5.973 1.00 91.44 104 GLN A O 1
ATOM 720 N N . PHE A 1 105 ? 13.525 -1.257 -6.854 1.00 92.31 105 PHE A N 1
ATOM 721 C CA . PHE A 1 105 ? 13.507 -0.395 -5.671 1.00 92.31 105 PHE A CA 1
ATOM 722 C C . PHE A 1 105 ? 12.092 0.037 -5.293 1.00 92.31 105 PHE A C 1
ATOM 724 O O . PHE A 1 105 ? 11.741 -0.027 -4.116 1.00 92.31 105 PHE A O 1
ATOM 731 N N . LEU A 1 106 ? 11.271 0.432 -6.270 1.00 92.44 106 LEU A N 1
ATOM 732 C CA . LEU A 1 106 ? 9.881 0.802 -6.019 1.00 92.44 106 LEU A CA 1
ATOM 733 C C . LEU A 1 106 ? 9.075 -0.376 -5.453 1.00 92.44 106 LEU A C 1
ATOM 735 O O . LEU A 1 106 ? 8.400 -0.212 -4.441 1.00 92.44 106 LEU A O 1
ATOM 739 N N . LEU A 1 107 ? 9.178 -1.566 -6.052 1.00 93.62 107 LEU A N 1
ATOM 740 C CA . LEU A 1 107 ? 8.490 -2.769 -5.570 1.00 93.62 107 LEU A CA 1
ATOM 741 C C . LEU A 1 107 ? 8.927 -3.151 -4.152 1.00 93.62 107 LEU A C 1
ATOM 743 O O . LEU A 1 107 ? 8.081 -3.486 -3.328 1.00 93.62 107 LEU A O 1
ATOM 747 N N . VAL A 1 108 ? 10.226 -3.068 -3.850 1.00 96.56 108 VAL A N 1
ATOM 748 C CA . VAL A 1 108 ? 10.748 -3.320 -2.499 1.00 96.56 108 VAL A CA 1
ATOM 749 C C . VAL A 1 108 ? 10.218 -2.286 -1.510 1.00 96.56 108 VAL A C 1
ATOM 751 O O . VAL A 1 108 ? 9.756 -2.665 -0.437 1.00 96.56 108 VAL A O 1
ATOM 754 N N . ALA A 1 109 ? 10.242 -0.998 -1.861 1.00 96.62 109 ALA A N 1
ATOM 755 C CA . ALA A 1 109 ? 9.728 0.059 -0.997 1.00 96.62 109 ALA A CA 1
ATOM 756 C C . ALA A 1 109 ? 8.242 -0.161 -0.682 1.00 96.62 109 ALA A C 1
ATOM 758 O O . ALA A 1 109 ? 7.880 -0.201 0.493 1.00 96.62 109 ALA A O 1
ATOM 759 N N . LEU A 1 110 ? 7.419 -0.393 -1.714 1.00 96.38 110 LEU A N 1
ATOM 760 C CA . LEU A 1 110 ? 5.992 -0.709 -1.594 1.00 96.38 110 LEU A CA 1
ATOM 761 C C . LEU A 1 110 ? 5.759 -1.934 -0.704 1.00 96.38 110 LEU A C 1
ATOM 763 O O . LEU A 1 110 ? 4.989 -1.853 0.249 1.00 96.38 110 LEU A O 1
ATOM 767 N N . ALA A 1 111 ? 6.482 -3.030 -0.947 1.00 97.31 111 ALA A N 1
ATOM 768 C CA . ALA A 1 111 ? 6.374 -4.250 -0.153 1.00 97.31 111 ALA A CA 1
ATOM 769 C C . ALA A 1 111 ? 6.724 -4.021 1.325 1.00 97.31 111 ALA A C 1
ATOM 771 O O . ALA A 1 111 ? 6.030 -4.517 2.207 1.00 97.31 111 ALA A O 1
ATOM 772 N N . VAL A 1 112 ? 7.776 -3.256 1.626 1.00 98.06 112 VAL A N 1
ATOM 773 C CA . VAL A 1 112 ? 8.149 -2.951 3.015 1.00 98.06 112 VAL A CA 1
ATOM 774 C C . VAL A 1 112 ? 7.059 -2.133 3.706 1.00 98.06 112 VAL A C 1
ATOM 776 O O . VAL A 1 112 ? 6.678 -2.471 4.827 1.00 98.06 112 VAL A O 1
ATOM 779 N N . GLY A 1 113 ? 6.527 -1.101 3.048 1.00 97.50 113 GLY A N 1
ATOM 780 C CA . GLY A 1 113 ? 5.436 -0.307 3.614 1.00 97.50 113 GLY A CA 1
ATOM 781 C C . GLY A 1 113 ? 4.179 -1.138 3.859 1.00 97.50 113 GLY A C 1
ATOM 782 O O . GLY A 1 113 ? 3.680 -1.154 4.983 1.00 97.50 113 GLY A O 1
ATOM 783 N N . CYS A 1 114 ? 3.744 -1.927 2.871 1.00 97.69 114 CYS A N 1
ATOM 784 C CA . CYS A 1 114 ? 2.610 -2.840 3.026 1.00 97.69 114 CYS A CA 1
ATOM 785 C C . CYS A 1 114 ? 2.852 -3.864 4.148 1.00 97.69 114 CYS A C 1
ATOM 787 O O . CYS A 1 114 ? 1.959 -4.132 4.943 1.00 97.69 114 CYS A O 1
ATOM 789 N N . ALA A 1 115 ? 4.065 -4.408 4.296 1.00 98.25 115 ALA A N 1
ATOM 790 C CA . ALA A 1 115 ? 4.379 -5.320 5.399 1.00 98.25 115 ALA A CA 1
ATOM 791 C C . ALA A 1 115 ? 4.231 -4.641 6.772 1.00 98.25 115 ALA A C 1
ATOM 793 O O . ALA A 1 115 ? 3.692 -5.239 7.709 1.00 98.25 115 ALA A O 1
ATOM 794 N N . VAL A 1 116 ? 4.690 -3.392 6.898 1.00 98.31 116 VAL A N 1
ATOM 795 C CA . VAL A 1 116 ? 4.546 -2.602 8.127 1.00 98.31 116 VAL A CA 1
ATOM 796 C C . VAL A 1 116 ? 3.070 -2.348 8.430 1.00 98.31 116 VAL A C 1
ATOM 798 O O . VAL A 1 116 ? 2.629 -2.640 9.546 1.00 98.31 116 VAL A O 1
ATOM 801 N N . PHE A 1 117 ? 2.294 -1.866 7.456 1.00 98.12 117 PHE A N 1
ATOM 802 C CA . PHE A 1 117 ? 0.876 -1.572 7.659 1.00 98.12 117 PHE A CA 1
ATOM 803 C C . PHE A 1 117 ? 0.053 -2.827 7.940 1.00 98.12 117 PHE A C 1
ATOM 805 O O . PHE A 1 117 ? -0.686 -2.829 8.922 1.00 98.12 117 PHE A O 1
ATOM 812 N N . ALA A 1 118 ? 0.312 -3.946 7.256 1.00 97.62 118 ALA A N 1
ATOM 813 C CA . ALA A 1 118 ? -0.318 -5.231 7.566 1.00 97.62 118 ALA A CA 1
ATOM 814 C C . ALA A 1 118 ? -0.200 -5.599 9.056 1.00 97.62 118 ALA A C 1
ATOM 816 O O . ALA A 1 118 ? -1.173 -5.998 9.704 1.00 97.62 118 ALA A O 1
ATOM 817 N N . VAL A 1 119 ? 0.997 -5.437 9.631 1.00 97.81 119 VAL A N 1
ATOM 818 C CA . VAL A 1 119 ? 1.243 -5.728 11.050 1.00 97.81 119 VAL A CA 1
ATOM 819 C C . VAL A 1 119 ? 0.558 -4.709 11.962 1.00 97.81 119 VAL A C 1
ATOM 821 O O . VAL A 1 119 ? -0.036 -5.100 12.976 1.00 97.81 119 VAL A O 1
ATOM 824 N N . LEU A 1 120 ? 0.653 -3.415 11.646 1.00 97.25 120 LEU A N 1
ATOM 825 C CA . LEU A 1 120 ? 0.066 -2.347 12.458 1.00 97.25 120 LEU A CA 1
ATOM 826 C C . LEU A 1 120 ? -1.459 -2.448 12.505 1.00 97.25 120 LEU A C 1
ATOM 828 O O . LEU A 1 120 ? -2.042 -2.378 13.587 1.00 97.25 120 LEU A O 1
ATOM 832 N N . GLU A 1 121 ? -2.094 -2.676 11.364 1.00 95.56 121 GLU A N 1
ATOM 833 C CA . GLU A 1 121 ? -3.541 -2.811 11.227 1.00 95.56 121 GLU A CA 1
ATOM 834 C C . GLU A 1 121 ? -4.055 -4.067 11.912 1.00 95.56 121 GLU A C 1
ATOM 836 O O . GLU A 1 121 ? -5.038 -4.005 12.653 1.00 95.56 121 GLU A O 1
ATOM 841 N N . TRP A 1 122 ? -3.353 -5.193 11.765 1.00 95.00 122 TRP A N 1
ATOM 842 C CA . TRP A 1 122 ? -3.690 -6.418 12.483 1.00 95.00 122 TRP A CA 1
ATOM 843 C C . TRP A 1 122 ? -3.678 -6.211 14.001 1.00 95.00 122 TRP A C 1
ATOM 845 O O . TRP A 1 122 ? -4.615 -6.606 14.705 1.00 95.00 122 TRP A O 1
ATOM 855 N N . ARG A 1 123 ? -2.628 -5.560 14.521 1.00 94.12 123 ARG A N 1
ATOM 856 C CA . ARG A 1 123 ? -2.494 -5.263 15.955 1.00 94.12 123 ARG A CA 1
ATOM 857 C C . ARG A 1 123 ? -3.554 -4.273 16.428 1.00 94.12 123 ARG A C 1
ATOM 859 O O . ARG A 1 123 ? -4.203 -4.533 17.441 1.00 94.12 123 ARG A O 1
ATOM 866 N N . ALA A 1 124 ? -3.752 -3.176 15.702 1.00 91.56 124 ALA A N 1
ATOM 867 C CA . ALA A 1 124 ? -4.721 -2.142 16.050 1.00 91.56 124 ALA A CA 1
ATOM 868 C C . ALA A 1 124 ? -6.161 -2.678 16.018 1.00 91.56 124 ALA A C 1
ATOM 870 O O . ALA A 1 124 ? -6.944 -2.387 16.921 1.00 91.56 124 ALA A O 1
ATOM 871 N N . THR A 1 125 ? -6.482 -3.529 15.041 1.00 91.62 125 THR A N 1
ATOM 872 C CA . THR A 1 125 ? -7.792 -4.177 14.908 1.00 91.62 125 THR A CA 1
ATOM 873 C C . THR A 1 125 ? -8.044 -5.191 16.020 1.00 91.62 125 THR A C 1
ATOM 875 O O . THR A 1 125 ? -9.132 -5.219 16.593 1.00 91.62 125 THR A O 1
ATOM 878 N N . ARG A 1 126 ? -7.048 -6.014 16.383 1.00 88.56 126 ARG A N 1
ATOM 879 C CA . ARG A 1 126 ? -7.176 -6.924 17.536 1.00 88.56 126 ARG A CA 1
ATOM 880 C C . ARG A 1 126 ? -7.351 -6.167 18.847 1.00 88.56 126 ARG A C 1
ATOM 882 O O . ARG A 1 126 ? -8.201 -6.553 19.641 1.00 88.56 126 ARG A O 1
ATOM 889 N N . GLY A 1 127 ? -6.587 -5.093 19.050 1.00 81.38 127 GLY A N 1
ATOM 890 C CA . GLY A 1 127 ? -6.729 -4.227 20.220 1.00 81.38 127 GLY A CA 1
ATOM 891 C C . GLY A 1 127 ? -8.121 -3.598 20.312 1.00 81.38 127 GLY A C 1
ATOM 892 O O . GLY A 1 127 ? -8.728 -3.627 21.375 1.00 81.38 127 GLY A O 1
ATOM 893 N N . ALA A 1 128 ? -8.663 -3.116 19.189 1.00 80.88 128 ALA A N 1
ATOM 894 C CA . ALA A 1 128 ? -10.001 -2.524 19.125 1.00 80.88 128 ALA A CA 1
ATOM 895 C C . ALA A 1 128 ? -11.141 -3.516 19.425 1.00 80.88 128 ALA A C 1
ATOM 897 O O . ALA A 1 128 ? -12.205 -3.096 19.854 1.00 80.88 128 ALA A O 1
ATOM 898 N N . ARG A 1 129 ? -10.938 -4.822 19.203 1.00 78.06 129 ARG A N 1
ATOM 899 C CA . ARG A 1 129 ? -11.934 -5.869 19.508 1.00 78.06 129 ARG A CA 1
ATOM 900 C C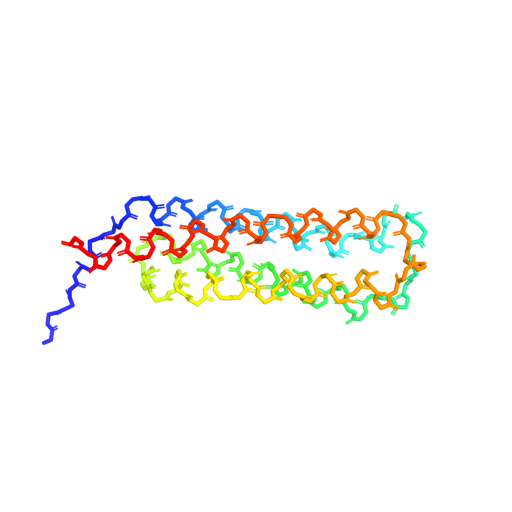 . ARG A 1 129 ? -11.891 -6.360 20.958 1.00 78.06 129 ARG A C 1
ATOM 902 O O . ARG A 1 129 ? -12.796 -7.083 21.363 1.00 78.06 129 ARG A O 1
ATOM 909 N N . ALA A 1 130 ? -10.816 -6.060 21.684 1.00 72.38 130 ALA A N 1
ATOM 910 C CA . ALA A 1 130 ? -10.578 -6.557 23.038 1.00 72.38 130 ALA A CA 1
ATOM 911 C C . ALA A 1 130 ? -10.966 -5.558 24.144 1.00 72.38 130 ALA A C 1
ATOM 913 O O . ALA A 1 130 ? -11.074 -5.972 25.297 1.00 72.38 130 ALA A O 1
ATOM 914 N N . GLY A 1 131 ? -11.126 -4.274 23.803 1.00 59.16 131 GLY A N 1
ATOM 915 C CA . GLY A 1 131 ? -11.647 -3.224 24.688 1.00 59.16 131 GLY A CA 1
ATOM 916 C C . GLY A 1 131 ? -13.137 -3.007 24.489 1.00 59.16 131 GLY A C 1
ATOM 917 O O . GLY A 1 131 ? -13.787 -2.617 25.480 1.00 59.16 131 GLY A O 1
#

pLDDT: mean 88.92, std 12.43, range [40.25, 98.38]

Foldseek 3Di:
DDPPQLPQLLLLLVLLLVQLVVLLVLLVCLQCVVVPPLPADPVCNVPSNVSSVVSNVSSVVSNVLSVRPPSLVNLQVLLVVLQVLLVVLVCCCVVCVPGRPVVNVSSVVSNVSSPVSSVSSVVSSVVSVVD

Secondary structure (DSSP, 8-state):
---------HHHHHHHHHHHHHHHHHHHHHHHGGGS-SS--GGGHHHHHHHHHHHHHHHHHHHHHHTTSSHHHHHHHHHHHHHHHHHHHHHHHHH-TTS-HHHHHHHHHHHHHHHHHHHHHHHHHHHHHH-

Sequence (131 aa):
MSARNDTASPLLARVLAADAVWDALGGVALVAMPFAGAGVSVAWWPVFVPVGAACLVFAGVLAWAAGGRNMTEIGAVTAVANAVAVVVAVVLLVAFPGLAAALQFLLVALAVGCAVFAVLEWRATRGARAG

Radius of gyration: 16.31 Å; chains: 1; bounding box: 47×23×47 Å